Protein AF-X1KVP4-F1 (afdb_monomer_lite)

Radius of gyration: 20.09 Å; chains: 1; bounding box: 43×30×56 Å

pLDDT: mean 90.55, std 10.68, range [44.69, 98.56]

Sequence (109 aa):
MQKILRLPESLQEILESVEGKNLDEKLIQLIRNDLRRRFHLCSERIMEFETKYGMQFEEFVVKWKADKIPNRYSHETERDYMEWESLVGEHEMLLLQLRKLKGKFPSTP

Structure (mmCIF, N/CA/C/O backbone):
data_AF-X1KVP4-F1
#
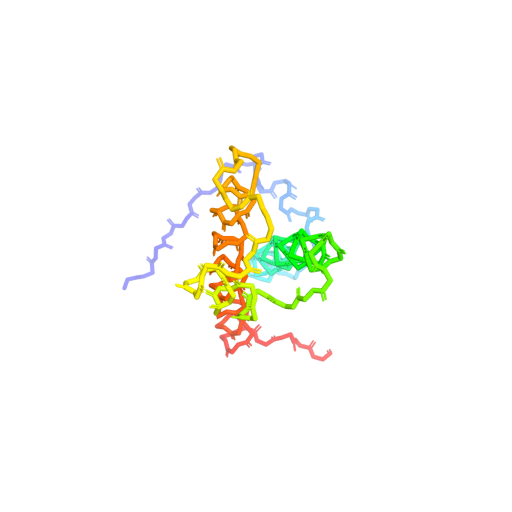_entry.id   AF-X1KVP4-F1
#
loop_
_atom_site.group_PDB
_atom_site.id
_atom_site.type_symbol
_atom_site.label_atom_id
_atom_site.label_alt_id
_atom_site.label_comp_id
_atom_site.label_asym_id
_atom_site.label_entity_id
_atom_site.label_seq_id
_atom_site.pdbx_PDB_ins_code
_atom_site.Cartn_x
_atom_site.Cartn_y
_atom_site.Cartn_z
_atom_site.occupancy
_atom_site.B_iso_or_equiv
_atom_site.auth_seq_id
_atom_site.auth_comp_id
_atom_site.auth_asym_id
_atom_site.auth_atom_id
_atom_site.pdbx_PDB_model_num
ATOM 1 N N . MET A 1 1 ? 2.375 9.923 29.814 1.00 46.66 1 MET A N 1
ATOM 2 C CA . MET A 1 1 ? 1.022 10.524 29.828 1.00 46.66 1 MET A CA 1
ATOM 3 C C . MET A 1 1 ? 0.129 9.748 28.880 1.00 46.66 1 MET A C 1
ATOM 5 O O . MET A 1 1 ? 0.472 9.638 27.710 1.00 46.66 1 MET A O 1
ATOM 9 N N . GLN A 1 2 ? -0.980 9.201 29.373 1.00 63.47 2 GLN A N 1
ATOM 10 C CA . GLN A 1 2 ? -2.034 8.643 28.525 1.00 63.47 2 GLN A CA 1
ATOM 11 C C . GLN A 1 2 ? -2.850 9.815 27.954 1.00 63.47 2 GLN A C 1
ATOM 13 O O . GLN A 1 2 ? -3.185 10.739 28.695 1.00 63.47 2 GLN A O 1
ATOM 18 N N . LYS A 1 3 ? -3.114 9.830 26.643 1.00 79.75 3 LYS A N 1
ATOM 19 C CA . LYS A 1 3 ? -3.984 10.842 26.023 1.00 79.75 3 LYS A CA 1
ATOM 20 C C . LYS A 1 3 ? -5.425 10.343 26.065 1.00 79.75 3 LYS A C 1
ATOM 22 O O . LYS A 1 3 ? -5.696 9.242 25.602 1.00 79.75 3 LYS A O 1
ATOM 27 N N . ILE A 1 4 ? -6.330 11.165 26.589 1.00 82.88 4 ILE A N 1
ATOM 28 C CA . ILE A 1 4 ? -7.771 10.902 26.539 1.00 82.88 4 ILE A CA 1
ATOM 29 C C . ILE A 1 4 ? -8.286 11.397 25.187 1.00 82.88 4 ILE A C 1
ATOM 31 O O . ILE A 1 4 ? -8.196 12.588 24.887 1.00 82.88 4 ILE A O 1
ATOM 35 N N . LEU A 1 5 ? -8.818 10.484 24.379 1.00 80.50 5 LEU A N 1
ATOM 36 C CA . LEU A 1 5 ? -9.532 10.801 23.145 1.00 80.50 5 LEU A CA 1
ATOM 37 C C . LEU A 1 5 ? -11.027 10.870 23.464 1.00 80.50 5 LEU A C 1
ATOM 39 O O . LEU A 1 5 ? -11.605 9.887 23.919 1.00 80.50 5 LEU A O 1
ATOM 43 N N . ARG A 1 6 ? -11.648 12.033 23.249 1.00 86.31 6 ARG A N 1
ATOM 44 C CA . ARG A 1 6 ? -13.107 12.178 23.312 1.00 86.31 6 ARG A CA 1
ATOM 45 C C . ARG A 1 6 ? -13.670 12.040 21.905 1.00 86.31 6 ARG A C 1
ATOM 47 O O . ARG A 1 6 ? -13.247 12.768 21.011 1.00 86.31 6 ARG A O 1
ATOM 54 N N . LEU A 1 7 ? -14.603 11.111 21.729 1.00 86.12 7 LEU A N 1
ATOM 55 C CA . LEU A 1 7 ? -15.273 10.863 20.456 1.00 86.12 7 LEU A CA 1
ATOM 56 C C . LEU A 1 7 ? -16.708 11.406 20.526 1.00 86.12 7 LEU A C 1
ATOM 58 O O . LEU A 1 7 ? -17.360 11.190 21.551 1.00 86.12 7 LEU A O 1
ATOM 62 N N . PRO A 1 8 ? -17.208 12.088 19.478 1.00 93.06 8 PRO A N 1
ATOM 63 C CA . PRO A 1 8 ? -18.622 12.452 19.376 1.00 93.06 8 PRO A CA 1
ATOM 64 C C . PRO A 1 8 ? -19.528 11.218 19.482 1.00 93.06 8 PRO A C 1
ATOM 66 O O . PRO A 1 8 ? -19.132 10.148 19.022 1.00 93.06 8 PRO A O 1
ATOM 69 N N . GLU A 1 9 ? -20.737 11.367 20.031 1.00 91.25 9 GLU A N 1
ATOM 70 C CA . GLU A 1 9 ? -21.711 10.263 20.156 1.00 91.25 9 GLU A CA 1
ATOM 71 C C . GLU A 1 9 ? -21.981 9.578 18.813 1.00 91.25 9 GLU A C 1
ATOM 73 O O . GLU A 1 9 ? -21.877 8.360 18.718 1.00 91.25 9 GLU A O 1
ATOM 78 N N . SER A 1 10 ? -22.164 10.354 17.743 1.00 92.94 10 SER A N 1
ATOM 79 C CA . SER A 1 10 ? -22.372 9.814 16.393 1.00 92.94 10 SER A CA 1
ATOM 80 C C . SER A 1 10 ? -21.235 8.907 15.911 1.00 92.94 10 SER A C 1
ATOM 82 O O . SER A 1 10 ? -21.464 7.954 15.173 1.00 92.94 10 SER A O 1
ATOM 84 N N . LEU A 1 11 ? -19.992 9.166 16.328 1.00 89.69 11 LEU A N 1
ATOM 85 C CA . LEU A 1 11 ? -18.859 8.310 15.981 1.00 89.69 11 LEU A CA 1
ATOM 86 C C . LEU A 1 11 ? -18.808 7.053 16.857 1.00 89.69 11 LEU A C 1
ATOM 88 O O . LEU A 1 11 ? -18.359 6.009 16.388 1.00 89.69 11 LEU A O 1
ATOM 92 N N . GLN A 1 12 ? -19.262 7.144 18.109 1.00 89.00 12 GLN A N 1
ATOM 93 C CA . GLN A 1 12 ? -19.370 5.988 18.999 1.00 89.00 12 GLN A CA 1
ATOM 94 C C . GLN A 1 12 ? -20.394 4.989 18.455 1.00 89.00 12 GLN A C 1
ATOM 96 O O . GLN A 1 12 ? -20.059 3.816 18.331 1.00 89.00 12 GLN A O 1
ATOM 101 N N . GLU A 1 13 ? -21.563 5.466 18.020 1.00 90.69 13 GLU A N 1
ATOM 102 C CA . GLU A 1 13 ? -22.604 4.640 17.390 1.00 90.69 13 GLU A CA 1
ATOM 103 C C . GLU A 1 13 ? -22.074 3.895 16.157 1.00 90.69 13 GLU A C 1
ATOM 105 O O . GLU A 1 13 ? -22.247 2.686 16.016 1.00 90.69 13 GLU A O 1
ATOM 110 N N . ILE A 1 14 ? -21.343 4.585 15.275 1.00 91.38 14 ILE A N 1
ATOM 111 C CA . ILE A 1 14 ? -20.744 3.941 14.097 1.00 91.38 14 ILE A CA 1
ATOM 112 C C . ILE A 1 14 ? -19.721 2.881 14.523 1.00 91.38 14 ILE A C 1
ATOM 114 O O . ILE A 1 14 ? -19.687 1.789 13.951 1.00 91.38 14 ILE A O 1
ATOM 118 N N . LEU A 1 15 ? -18.898 3.166 15.536 1.00 89.44 15 LEU A N 1
ATOM 119 C CA . LEU A 1 15 ? -17.915 2.213 16.051 1.00 89.44 15 LEU A CA 1
ATOM 120 C C . LEU A 1 15 ? -18.565 0.962 16.646 1.00 89.44 15 LEU A C 1
ATOM 122 O O . LEU A 1 15 ? -17.927 -0.090 16.632 1.00 89.44 15 LEU A O 1
ATOM 126 N N . GLU A 1 16 ? -19.809 1.011 17.125 1.00 89.19 16 GLU A N 1
ATOM 127 C CA . GLU A 1 16 ? -20.522 -0.186 17.589 1.00 89.19 16 GLU A CA 1
ATOM 128 C C . GLU A 1 16 ? -20.684 -1.225 16.475 1.00 89.19 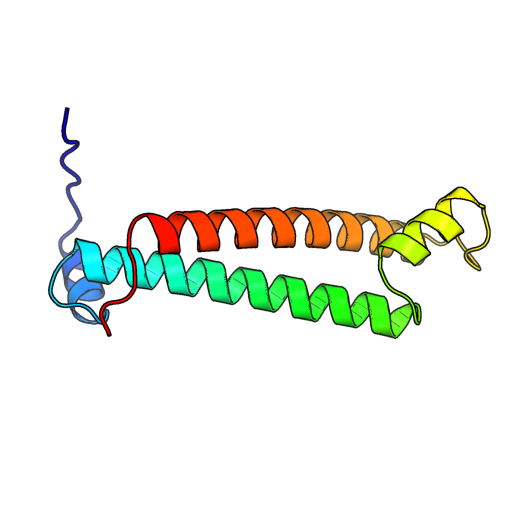16 GLU A C 1
ATOM 130 O O . GLU A 1 16 ? -20.493 -2.412 16.740 1.00 89.19 16 GLU A O 1
ATOM 135 N N . SER A 1 17 ? -20.898 -0.784 15.230 1.00 89.38 17 SER A N 1
ATOM 136 C CA . SER A 1 17 ? -21.034 -1.663 14.055 1.00 89.38 17 SER A CA 1
ATOM 137 C C . SER A 1 17 ? -19.728 -2.333 13.604 1.00 89.38 17 SER A C 1
ATOM 139 O O . SER A 1 17 ? -19.752 -3.298 12.842 1.00 89.38 17 SER A O 1
ATOM 141 N N . VAL A 1 18 ? -18.579 -1.837 14.070 1.00 91.38 18 VAL A N 1
ATOM 142 C CA . VAL A 1 18 ? -17.256 -2.374 13.727 1.00 91.38 18 VAL A CA 1
ATOM 143 C C . VAL A 1 18 ? -16.972 -3.625 14.552 1.00 91.38 18 VAL A C 1
ATOM 145 O O . VAL A 1 18 ? -17.211 -3.653 15.758 1.00 91.38 18 VAL A O 1
ATOM 148 N N . GLU A 1 19 ? -16.412 -4.657 13.931 1.00 88.25 19 GLU A N 1
ATOM 149 C CA . GLU A 1 19 ? -16.037 -5.887 14.627 1.00 88.25 19 GLU A CA 1
ATOM 150 C C . GLU A 1 19 ? -14.933 -5.644 15.684 1.00 88.25 19 GLU A C 1
ATOM 152 O O . GLU A 1 19 ? -13.986 -4.884 15.477 1.00 88.25 19 GLU A O 1
ATOM 157 N N . GLY A 1 20 ? -15.073 -6.277 16.854 1.00 87.94 20 GLY A N 1
ATOM 158 C CA . GLY A 1 20 ? -14.128 -6.179 17.974 1.00 87.94 20 GLY A CA 1
ATOM 159 C C . GLY A 1 20 ? -14.819 -6.068 19.335 1.00 87.94 20 GLY A C 1
ATOM 160 O O . GLY A 1 20 ? -15.911 -5.511 19.449 1.00 87.94 20 GLY A O 1
ATOM 161 N N . LYS A 1 21 ? -14.184 -6.599 20.386 1.00 87.81 21 LYS A N 1
ATOM 162 C CA . LYS A 1 21 ? -14.764 -6.681 21.743 1.00 87.81 21 LYS A CA 1
ATOM 163 C C . LYS A 1 21 ? -14.673 -5.373 22.523 1.00 87.81 21 LYS A C 1
ATOM 165 O O . LYS A 1 21 ? -15.439 -5.146 23.452 1.00 87.81 21 LYS A O 1
ATOM 170 N N . ASN A 1 22 ? -13.705 -4.533 22.181 1.00 89.25 22 ASN A N 1
ATOM 171 C CA . ASN A 1 22 ? -13.444 -3.252 22.827 1.00 89.25 22 ASN A CA 1
ATOM 172 C C . ASN A 1 22 ? -12.967 -2.229 21.786 1.00 89.25 22 ASN A C 1
ATOM 174 O O . ASN A 1 22 ? -12.714 -2.568 20.627 1.00 89.25 22 ASN A O 1
ATOM 178 N N . LEU A 1 23 ? -12.866 -0.965 22.202 1.00 87.25 23 LEU A N 1
ATOM 179 C CA . LEU A 1 23 ? -12.474 0.133 21.320 1.00 87.25 23 LEU A CA 1
ATOM 180 C C . LEU A 1 23 ? -11.094 -0.089 20.686 1.00 87.25 23 LEU A C 1
ATOM 182 O O . LEU A 1 23 ? -10.933 0.164 19.495 1.00 87.25 23 LEU A O 1
ATOM 186 N N . ASP A 1 24 ? -10.125 -0.598 21.448 1.00 89.06 24 ASP A N 1
ATOM 187 C CA . ASP A 1 24 ? -8.775 -0.848 20.937 1.00 89.06 24 ASP A CA 1
ATOM 188 C C . ASP A 1 24 ? -8.801 -1.892 19.816 1.00 89.06 24 ASP A C 1
ATOM 190 O O . ASP A 1 24 ? -8.243 -1.659 18.745 1.00 89.06 24 ASP A O 1
ATOM 194 N N . GLU A 1 25 ? -9.503 -3.011 20.016 1.00 91.44 25 GLU A N 1
ATOM 195 C CA . GLU A 1 25 ? -9.674 -4.048 18.995 1.00 91.44 25 GLU A CA 1
ATOM 196 C C . GLU A 1 25 ? -10.340 -3.499 17.730 1.00 91.44 25 GLU A C 1
ATOM 198 O O . GLU A 1 25 ? -9.814 -3.707 16.634 1.00 91.44 25 GLU A O 1
ATOM 203 N N . LYS A 1 26 ? -11.438 -2.746 17.879 1.00 92.56 26 LYS A N 1
ATOM 204 C CA . LYS A 1 26 ? -12.154 -2.118 16.756 1.00 92.56 26 LYS A CA 1
ATOM 205 C C . LYS A 1 26 ? -11.229 -1.187 15.965 1.00 92.56 26 LYS A C 1
ATOM 207 O O . LYS A 1 26 ? -11.132 -1.287 14.743 1.00 92.56 26 LYS A O 1
ATOM 212 N N . LEU A 1 27 ? -10.484 -0.315 16.649 1.00 92.25 27 LEU A N 1
ATOM 213 C CA . LEU A 1 27 ? -9.549 0.616 16.009 1.00 92.25 27 LEU A CA 1
ATOM 214 C C . LEU A 1 27 ? -8.384 -0.109 15.325 1.00 92.25 27 LEU A C 1
ATOM 216 O O . LEU A 1 27 ? -8.030 0.227 14.195 1.00 92.25 27 LEU A O 1
ATOM 220 N N . ILE A 1 28 ? -7.800 -1.121 15.973 1.00 93.25 28 ILE A N 1
ATOM 221 C CA . ILE A 1 28 ? -6.725 -1.931 15.385 1.00 93.25 28 ILE A CA 1
ATOM 222 C C . ILE A 1 28 ? -7.218 -2.624 14.114 1.00 93.25 28 ILE A C 1
ATOM 224 O O . ILE A 1 28 ? -6.486 -2.649 13.123 1.00 93.25 28 ILE A O 1
ATOM 228 N N . GLN A 1 29 ? -8.435 -3.172 14.117 1.00 92.25 29 GLN A N 1
ATOM 229 C CA . GLN A 1 29 ? -9.019 -3.793 12.931 1.00 92.25 29 GLN A CA 1
ATOM 230 C C . GLN A 1 29 ? -9.244 -2.785 11.801 1.00 92.25 29 GLN A C 1
ATOM 232 O O . GLN A 1 29 ? -8.826 -3.055 10.677 1.00 92.25 29 GLN A O 1
ATOM 237 N N . LEU A 1 30 ? -9.816 -1.611 12.086 1.00 94.25 30 LEU A N 1
ATOM 238 C CA . LEU A 1 30 ? -10.011 -0.558 11.080 1.00 94.25 30 LEU A CA 1
ATOM 239 C C . LEU A 1 30 ? -8.688 -0.124 10.445 1.00 94.25 30 LEU A C 1
ATOM 241 O O . LEU A 1 30 ? -8.571 -0.103 9.220 1.00 94.25 30 LEU A O 1
ATOM 245 N N . ILE A 1 31 ? -7.672 0.153 11.268 1.00 95.44 31 ILE A N 1
ATOM 246 C CA . ILE A 1 31 ? -6.336 0.530 10.790 1.00 95.44 31 ILE A CA 1
ATOM 247 C C . ILE A 1 31 ? -5.738 -0.606 9.954 1.00 95.44 31 ILE A C 1
ATOM 249 O O . ILE A 1 31 ? -5.211 -0.371 8.870 1.00 95.44 31 ILE A O 1
ATOM 253 N N . ARG A 1 32 ? -5.836 -1.856 10.422 1.00 95.31 32 ARG A N 1
ATOM 254 C CA . ARG A 1 32 ? -5.328 -3.024 9.690 1.00 95.31 32 ARG A CA 1
ATOM 255 C C . ARG A 1 32 ? -5.998 -3.168 8.326 1.00 95.31 32 ARG A C 1
ATOM 257 O O . ARG A 1 32 ? -5.310 -3.465 7.352 1.00 95.31 32 ARG A O 1
ATOM 264 N N . ASN A 1 33 ? -7.312 -2.987 8.267 1.00 95.44 33 ASN A N 1
ATOM 265 C CA . ASN A 1 33 ? -8.093 -3.148 7.048 1.00 95.44 33 ASN A CA 1
ATOM 266 C C . ASN A 1 33 ? -7.796 -2.031 6.045 1.00 95.44 33 ASN A C 1
ATOM 268 O O . ASN A 1 33 ? -7.597 -2.333 4.870 1.00 95.44 33 ASN A O 1
ATOM 272 N N . ASP A 1 34 ? -7.670 -0.778 6.494 1.00 97.00 34 ASP A N 1
ATOM 273 C CA . ASP A 1 34 ? -7.257 0.321 5.615 1.00 97.00 34 ASP A CA 1
ATOM 274 C C . ASP A 1 34 ? -5.857 0.087 5.031 1.00 97.00 34 ASP A C 1
ATOM 276 O O . ASP A 1 34 ? -5.682 0.132 3.813 1.00 97.00 34 ASP A O 1
ATOM 280 N N . LEU A 1 35 ? -4.880 -0.260 5.878 1.00 97.94 35 LEU A N 1
ATOM 281 C CA . LEU A 1 35 ? -3.514 -0.536 5.430 1.00 97.94 35 LEU A CA 1
ATOM 282 C C . LEU A 1 35 ? -3.456 -1.705 4.442 1.00 97.94 35 LEU A C 1
ATOM 284 O O . LEU A 1 35 ? -2.753 -1.621 3.440 1.00 97.94 35 LEU A O 1
ATOM 288 N N . ARG A 1 36 ? -4.206 -2.786 4.696 1.00 97.62 36 ARG A N 1
ATOM 289 C CA . ARG A 1 36 ? -4.301 -3.933 3.778 1.00 97.62 36 ARG A CA 1
ATOM 290 C C . ARG A 1 36 ? -4.923 -3.549 2.445 1.00 97.62 36 ARG A C 1
ATOM 292 O O . ARG A 1 36 ? -4.400 -3.949 1.412 1.00 97.62 36 ARG A O 1
ATOM 299 N N . ARG A 1 37 ? -6.014 -2.780 2.467 1.00 98.25 37 ARG A N 1
ATOM 300 C CA . ARG A 1 37 ? -6.686 -2.312 1.252 1.00 98.25 37 ARG A CA 1
ATOM 301 C C . ARG A 1 37 ? -5.741 -1.467 0.407 1.00 98.25 37 ARG A C 1
ATOM 303 O O . ARG A 1 37 ? -5.580 -1.745 -0.771 1.00 98.25 37 ARG A O 1
ATOM 310 N N . ARG A 1 38 ? -5.089 -0.469 1.009 1.00 98.25 38 ARG A N 1
ATOM 311 C CA . ARG A 1 38 ? -4.125 0.388 0.305 1.00 98.25 38 ARG A CA 1
ATOM 312 C C . ARG A 1 38 ? -2.950 -0.415 -0.241 1.00 98.25 38 ARG A C 1
ATOM 314 O O . ARG A 1 38 ? -2.576 -0.226 -1.387 1.00 98.25 38 ARG A O 1
ATOM 321 N N . PHE A 1 39 ? -2.427 -1.353 0.550 1.00 98.44 39 PHE A N 1
ATOM 322 C CA . PHE A 1 39 ? -1.337 -2.225 0.120 1.00 98.44 39 PHE A CA 1
ATOM 323 C C . PHE A 1 39 ? -1.736 -3.036 -1.115 1.00 98.44 39 PHE A C 1
ATOM 325 O O . PHE A 1 39 ? -0.992 -3.062 -2.086 1.00 98.44 39 PHE A O 1
ATOM 332 N N . HIS A 1 40 ? -2.936 -3.624 -1.101 1.00 98.25 40 HIS A N 1
ATOM 333 C CA . HIS A 1 40 ? -3.467 -4.378 -2.231 1.00 98.25 40 HIS A CA 1
ATOM 334 C C . HIS A 1 40 ? -3.627 -3.514 -3.486 1.00 98.25 40 HIS A C 1
ATOM 336 O O . HIS A 1 40 ? -3.145 -3.913 -4.539 1.00 98.25 40 HIS A O 1
ATOM 342 N N . LEU A 1 41 ? -4.199 -2.312 -3.358 1.00 98.06 41 LEU A N 1
ATOM 343 C CA . LEU A 1 41 ? -4.341 -1.370 -4.474 1.00 98.06 41 LEU A CA 1
ATOM 344 C C . LEU A 1 41 ? -2.981 -0.978 -5.075 1.00 98.06 41 LEU A C 1
ATOM 346 O O . LEU A 1 41 ? -2.837 -0.936 -6.294 1.00 98.06 41 LEU A O 1
ATOM 350 N N . CYS A 1 42 ? -1.964 -0.738 -4.237 1.00 98.06 42 CYS A N 1
ATOM 351 C CA . CYS A 1 42 ? -0.602 -0.501 -4.718 1.00 98.06 42 CYS A CA 1
ATOM 352 C C . CYS A 1 42 ? -0.058 -1.719 -5.473 1.00 98.06 42 CYS A C 1
ATOM 354 O O . CYS A 1 42 ? 0.504 -1.556 -6.551 1.00 98.06 42 CYS A O 1
ATOM 356 N N . SER A 1 43 ? -0.232 -2.931 -4.932 1.00 98.19 43 SER A N 1
ATOM 357 C CA . SER A 1 43 ? 0.233 -4.163 -5.581 1.00 98.19 43 SER A CA 1
ATOM 358 C C . SER A 1 43 ? -0.439 -4.397 -6.938 1.00 98.19 43 SER A C 1
ATOM 360 O O . SER A 1 43 ? 0.245 -4.763 -7.890 1.00 98.19 43 SER A O 1
ATOM 362 N N . GLU A 1 44 ? -1.752 -4.173 -7.048 1.00 98.44 44 GLU A N 1
ATOM 363 C CA . GLU A 1 44 ? -2.489 -4.296 -8.314 1.00 98.44 44 GLU A CA 1
ATOM 364 C C . GLU A 1 44 ? -1.971 -3.296 -9.349 1.00 98.44 44 GLU A C 1
ATOM 366 O O . GLU A 1 44 ? -1.629 -3.677 -10.466 1.00 98.44 44 GLU A O 1
ATOM 371 N N . ARG A 1 45 ? -1.812 -2.028 -8.957 1.00 98.25 45 ARG A N 1
ATOM 372 C CA . ARG A 1 45 ? -1.329 -0.985 -9.865 1.00 98.25 45 ARG A CA 1
ATOM 373 C C . A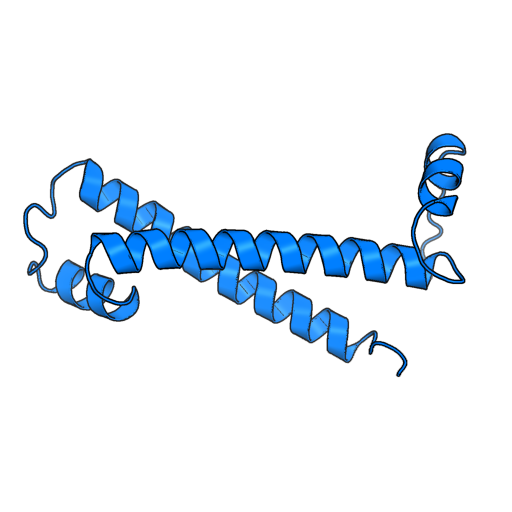RG A 1 45 ? 0.124 -1.201 -10.303 1.00 98.25 45 ARG A C 1
ATOM 375 O O . ARG A 1 45 ? 0.455 -0.956 -11.459 1.00 98.25 45 ARG A O 1
ATOM 382 N N . ILE A 1 46 ? 0.986 -1.704 -9.416 1.00 98.56 46 ILE A N 1
ATOM 383 C CA . ILE A 1 46 ? 2.348 -2.139 -9.770 1.00 98.56 46 ILE A CA 1
ATOM 384 C C . ILE A 1 46 ? 2.290 -3.257 -10.820 1.00 98.56 46 ILE A C 1
ATOM 386 O O . ILE A 1 46 ? 2.971 -3.165 -11.838 1.00 98.56 46 ILE A O 1
ATOM 390 N N . MET A 1 47 ? 1.436 -4.265 -10.622 1.00 98.38 47 MET A N 1
ATOM 391 C CA . MET A 1 47 ? 1.279 -5.383 -11.560 1.00 98.38 47 MET A CA 1
ATOM 392 C C . MET A 1 47 ? 0.784 -4.929 -12.942 1.00 98.38 47 MET A C 1
ATOM 394 O O . MET A 1 47 ? 1.196 -5.487 -13.961 1.00 98.38 47 MET A O 1
ATOM 398 N N . GLU A 1 48 ? -0.071 -3.907 -13.010 1.00 98.31 48 GLU A N 1
ATOM 399 C CA . GLU A 1 48 ? -0.495 -3.308 -14.281 1.00 98.31 48 GLU A CA 1
ATOM 400 C C . GLU A 1 48 ? 0.692 -2.722 -15.057 1.00 98.31 48 GLU A C 1
ATOM 402 O O . GLU A 1 48 ? 0.810 -2.955 -16.263 1.00 98.31 48 GLU A O 1
ATOM 407 N N . PHE A 1 49 ? 1.608 -2.021 -14.380 1.00 97.88 49 PHE A N 1
ATOM 408 C CA . PHE A 1 49 ? 2.830 -1.523 -15.012 1.00 97.88 49 PHE A CA 1
ATOM 409 C C . PHE A 1 49 ? 3.780 -2.653 -15.412 1.00 97.88 49 PHE A C 1
ATOM 411 O O . PHE A 1 49 ? 4.294 -2.649 -16.533 1.00 97.88 49 PHE A O 1
ATOM 418 N N . GLU A 1 50 ? 3.962 -3.656 -14.554 1.00 98.00 50 GLU A N 1
ATOM 419 C CA . GLU A 1 50 ? 4.778 -4.832 -14.875 1.00 98.00 50 GLU A CA 1
ATOM 420 C C . GLU A 1 50 ? 4.256 -5.562 -16.111 1.00 98.00 50 GLU A C 1
ATOM 422 O O . GLU A 1 50 ? 5.029 -5.969 -16.978 1.00 98.00 50 GLU A O 1
ATOM 427 N N . THR A 1 51 ? 2.933 -5.661 -16.235 1.00 97.56 51 THR A N 1
ATOM 428 C CA . THR A 1 51 ? 2.262 -6.238 -17.402 1.00 97.56 51 THR A CA 1
ATOM 429 C C . THR A 1 51 ? 2.449 -5.358 -18.637 1.00 97.56 51 THR A C 1
ATOM 431 O O . THR A 1 51 ? 2.769 -5.871 -19.709 1.00 97.56 51 THR A O 1
ATOM 434 N N . LYS A 1 52 ? 2.294 -4.034 -18.499 1.00 95.62 52 LYS A N 1
ATOM 435 C CA . LYS A 1 52 ? 2.465 -3.064 -19.592 1.00 95.62 52 LYS A CA 1
ATOM 436 C C . LYS A 1 52 ? 3.878 -3.094 -20.176 1.00 95.62 52 LYS A C 1
ATOM 438 O O . LYS A 1 52 ? 4.037 -3.040 -21.394 1.00 95.62 52 LYS A O 1
ATOM 443 N N . TYR A 1 53 ? 4.895 -3.171 -19.321 1.00 94.25 53 TYR A N 1
ATOM 444 C CA . TYR A 1 53 ? 6.301 -3.117 -19.729 1.00 94.25 53 TYR A CA 1
ATOM 445 C C . TYR A 1 53 ? 6.959 -4.493 -19.878 1.00 94.25 53 TYR A C 1
ATOM 447 O O . TYR A 1 53 ? 8.066 -4.581 -20.414 1.00 94.25 53 TYR A O 1
ATOM 455 N N . GLY A 1 54 ? 6.293 -5.562 -19.440 1.00 96.25 54 GLY A N 1
ATOM 456 C CA . GLY A 1 54 ? 6.792 -6.935 -19.509 1.00 96.25 54 GLY A CA 1
ATOM 457 C C . GLY A 1 54 ? 8.019 -7.186 -18.630 1.00 96.25 54 GLY A C 1
ATOM 458 O O . GLY A 1 54 ? 8.858 -8.013 -18.985 1.00 96.25 54 GLY A O 1
ATOM 459 N N . MET A 1 55 ? 8.172 -6.438 -17.536 1.00 96.31 55 MET A N 1
ATOM 460 C CA . MET A 1 55 ? 9.321 -6.520 -16.628 1.00 96.31 55 MET A CA 1
ATOM 461 C C . MET A 1 55 ? 8.978 -5.975 -15.242 1.00 96.31 55 MET A C 1
ATOM 463 O O . MET A 1 55 ? 8.032 -5.208 -15.110 1.00 96.31 55 MET A O 1
A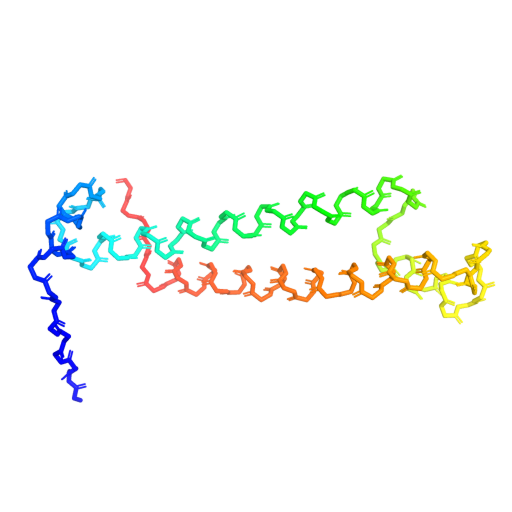TOM 467 N N . GLN A 1 56 ? 9.772 -6.326 -14.230 1.00 97.50 56 GLN A N 1
ATOM 468 C CA . GLN A 1 56 ? 9.652 -5.752 -12.882 1.00 97.50 56 GLN A CA 1
ATOM 469 C C . GLN A 1 56 ? 10.206 -4.321 -12.827 1.00 97.50 56 GLN A C 1
ATOM 471 O O . GLN A 1 56 ? 11.002 -3.915 -13.683 1.00 97.50 56 GLN A O 1
ATOM 476 N N . PHE A 1 57 ? 9.819 -3.561 -11.799 1.00 97.06 57 PHE A N 1
ATOM 477 C CA . PHE A 1 57 ? 10.204 -2.154 -11.649 1.00 97.06 57 PHE A CA 1
ATOM 478 C C . PHE A 1 57 ? 11.724 -1.950 -11.633 1.00 97.06 57 PHE A C 1
ATOM 480 O O . PHE A 1 57 ? 12.251 -1.060 -12.300 1.00 97.06 57 PHE A O 1
ATOM 487 N N . GLU A 1 58 ? 12.461 -2.795 -10.916 1.00 96.38 58 GLU A N 1
ATOM 488 C CA . GLU A 1 58 ? 13.915 -2.687 -10.791 1.00 96.38 58 GLU A CA 1
ATOM 489 C C . GLU A 1 58 ? 14.602 -2.861 -12.150 1.00 96.38 58 GLU A C 1
ATOM 491 O O . GLU A 1 58 ? 15.545 -2.136 -12.483 1.00 96.38 58 GLU A O 1
ATOM 496 N N . GLU A 1 59 ? 14.100 -3.788 -12.969 1.00 96.38 59 GLU A N 1
ATOM 497 C CA . GLU A 1 59 ? 14.584 -3.991 -14.332 1.00 96.38 59 GLU A CA 1
ATOM 498 C C . GLU A 1 59 ? 14.261 -2.783 -15.219 1.00 96.38 59 GLU A C 1
ATOM 500 O O . GLU A 1 59 ? 15.126 -2.320 -15.976 1.00 96.38 59 GLU A O 1
ATOM 505 N N . PHE A 1 60 ? 13.050 -2.232 -15.084 1.00 95.12 60 PHE A N 1
ATOM 506 C CA . PHE A 1 60 ? 12.644 -1.013 -15.776 1.00 95.12 60 PHE A CA 1
ATOM 507 C C . PHE A 1 60 ? 13.584 0.152 -15.444 1.00 95.12 60 PHE A C 1
ATOM 509 O O . PHE A 1 60 ? 14.092 0.800 -16.359 1.00 95.12 60 PHE A O 1
ATOM 516 N N . VAL A 1 61 ? 13.914 0.376 -14.168 1.00 94.31 61 VAL A N 1
ATOM 517 C CA . VAL A 1 61 ? 14.836 1.441 -13.726 1.00 94.31 61 VAL A CA 1
ATOM 518 C C . VAL A 1 61 ? 16.238 1.267 -14.317 1.00 94.31 61 VAL A C 1
ATOM 520 O O . VAL A 1 61 ? 16.861 2.247 -14.742 1.00 94.31 61 VAL A O 1
ATOM 523 N N . VAL A 1 62 ? 16.754 0.035 -14.375 1.00 95.38 62 VAL A N 1
ATOM 524 C CA . VAL A 1 62 ? 18.063 -0.253 -14.987 1.00 95.38 62 VAL A CA 1
ATOM 525 C C . VAL A 1 62 ? 18.045 0.069 -16.482 1.00 95.38 62 VAL A C 1
ATOM 527 O O . VAL A 1 62 ? 18.937 0.767 -16.973 1.00 95.38 62 VAL A O 1
ATOM 530 N N . LYS A 1 63 ? 17.022 -0.392 -17.212 1.00 92.56 63 LYS A N 1
ATOM 531 C CA . LYS A 1 63 ? 16.868 -0.116 -18.649 1.00 92.56 63 LYS A CA 1
ATOM 532 C C . LYS A 1 63 ? 16.626 1.366 -18.928 1.00 9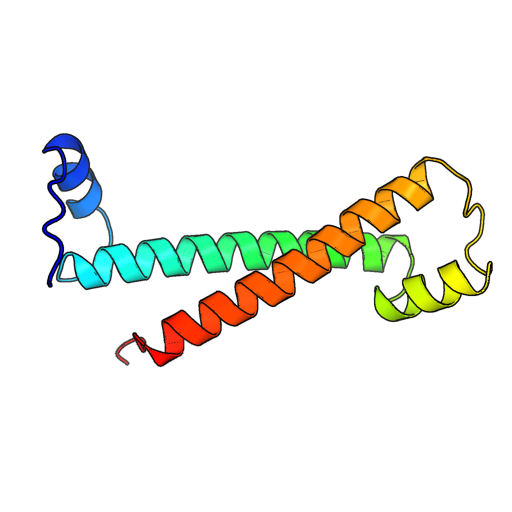2.56 63 LYS A C 1
ATOM 534 O O . LYS A 1 63 ? 17.180 1.884 -19.895 1.00 92.56 63 LYS A O 1
ATOM 539 N N . TRP A 1 64 ? 15.866 2.049 -18.074 1.00 88.88 64 TRP A N 1
ATOM 540 C CA . TRP A 1 64 ? 15.630 3.489 -18.133 1.00 88.88 64 TRP A CA 1
ATOM 541 C C . TRP A 1 64 ? 16.954 4.242 -18.043 1.00 88.88 64 TRP A C 1
ATOM 543 O O . TRP A 1 64 ? 17.305 4.980 -18.955 1.00 88.88 64 TRP A O 1
ATOM 553 N N . LYS A 1 65 ? 17.757 3.994 -17.002 1.00 88.81 65 LYS A N 1
ATOM 554 C CA . LYS A 1 65 ? 19.066 4.647 -16.818 1.00 88.81 65 LYS A CA 1
ATOM 555 C C . LYS A 1 65 ? 20.057 4.346 -17.946 1.00 88.81 65 LYS A C 1
ATOM 557 O O . LYS A 1 65 ? 20.869 5.206 -18.270 1.00 88.81 65 LYS A O 1
ATOM 562 N N . ALA A 1 66 ? 19.977 3.157 -18.543 1.00 90.25 66 ALA A N 1
ATOM 563 C CA . ALA A 1 66 ? 20.819 2.738 -19.662 1.00 90.25 66 ALA A CA 1
ATOM 564 C C . ALA A 1 66 ? 20.325 3.215 -21.043 1.00 90.25 66 ALA A C 1
ATOM 566 O O . ALA A 1 66 ? 20.921 2.829 -22.046 1.00 90.25 66 ALA A O 1
ATOM 567 N N . ASP A 1 67 ? 19.243 3.996 -21.098 1.00 84.69 67 ASP A N 1
ATOM 568 C CA . ASP A 1 67 ? 18.609 4.479 -22.331 1.00 84.69 67 ASP A CA 1
ATOM 569 C C . ASP A 1 67 ? 18.143 3.358 -23.281 1.00 84.69 67 ASP A C 1
ATOM 571 O O . ASP A 1 67 ? 18.183 3.463 -24.503 1.00 84.69 67 ASP A O 1
ATOM 575 N N . LYS A 1 68 ? 17.697 2.238 -22.697 1.00 86.38 68 LYS A N 1
ATOM 576 C CA . LYS A 1 68 ? 17.241 1.029 -23.408 1.00 86.38 68 LYS A CA 1
ATOM 577 C C . LYS A 1 68 ? 15.721 0.868 -23.433 1.00 86.38 68 LYS A C 1
ATOM 579 O O . LYS A 1 68 ? 15.232 -0.157 -23.904 1.00 86.38 68 LYS A O 1
ATOM 584 N N . ILE A 1 69 ? 14.976 1.838 -22.903 1.00 81.31 69 ILE A N 1
ATOM 585 C CA . ILE A 1 69 ? 13.512 1.853 -22.971 1.00 81.31 69 ILE A CA 1
ATOM 586 C C . ILE A 1 69 ? 13.092 2.491 -24.304 1.00 81.31 69 ILE A C 1
ATOM 588 O O . ILE A 1 69 ? 13.438 3.649 -24.551 1.00 81.31 69 ILE A O 1
ATOM 592 N N . PRO A 1 70 ? 12.352 1.777 -25.171 1.00 72.12 70 PRO A N 1
ATOM 593 C CA . PRO A 1 70 ? 11.810 2.364 -26.393 1.00 72.12 70 PRO A CA 1
ATOM 594 C C . PRO A 1 70 ? 10.930 3.578 -26.068 1.00 72.12 70 PRO A C 1
ATOM 596 O O . PRO A 1 70 ? 10.133 3.529 -25.134 1.00 72.12 70 PRO A O 1
ATOM 599 N N . ASN A 1 71 ? 11.048 4.665 -26.838 1.00 68.19 71 ASN A N 1
ATOM 600 C CA . ASN A 1 71 ? 10.246 5.886 -26.659 1.00 68.19 71 ASN A CA 1
ATOM 601 C C . ASN A 1 71 ? 10.298 6.467 -25.231 1.00 68.19 71 ASN A C 1
ATOM 603 O O . ASN A 1 71 ? 9.298 6.971 -24.716 1.00 68.19 71 ASN A O 1
ATOM 607 N N . ARG A 1 72 ? 11.472 6.399 -24.591 1.00 60.62 72 ARG A N 1
ATOM 608 C CA . ARG A 1 72 ? 11.722 6.889 -23.228 1.00 60.62 72 ARG A CA 1
ATOM 609 C C . ARG A 1 72 ? 11.223 8.316 -22.980 1.00 60.62 72 ARG A C 1
ATOM 611 O O . ARG A 1 72 ? 10.627 8.567 -21.944 1.00 60.62 72 ARG A O 1
ATOM 618 N N . TYR A 1 73 ? 11.426 9.210 -23.947 1.00 61.88 73 TYR A N 1
ATOM 619 C CA . TYR A 1 73 ? 11.021 10.621 -23.883 1.00 61.88 73 TYR A CA 1
ATOM 620 C C . TYR A 1 73 ? 9.568 10.869 -24.299 1.00 61.88 73 TYR A C 1
ATOM 622 O O . TYR A 1 73 ? 9.176 12.005 -24.567 1.00 61.88 73 TYR A O 1
ATOM 630 N N . SER A 1 74 ? 8.752 9.820 -24.416 1.00 79.25 74 SER A N 1
ATOM 631 C CA . SER A 1 74 ? 7.317 10.038 -24.506 1.00 79.25 74 SER A CA 1
ATOM 632 C C . SER A 1 74 ? 6.814 10.514 -23.143 1.00 79.25 74 SER A C 1
ATOM 634 O O . SER A 1 74 ? 7.163 9.956 -22.101 1.00 79.25 74 SER A O 1
ATOM 636 N N . HIS A 1 75 ? 5.946 11.526 -23.151 1.00 79.25 75 HIS A N 1
ATOM 637 C CA . HIS A 1 75 ? 5.283 11.997 -21.934 1.00 79.25 75 HIS A CA 1
ATOM 638 C C . HIS A 1 75 ? 4.532 10.881 -21.188 1.00 79.25 75 HIS A C 1
ATOM 640 O O . HIS A 1 75 ? 4.240 11.029 -20.008 1.00 79.25 75 HIS A O 1
ATOM 646 N N . GLU A 1 76 ? 4.170 9.791 -21.867 1.00 88.88 76 GLU A N 1
ATOM 647 C CA . GLU A 1 76 ? 3.536 8.628 -21.254 1.00 88.88 76 GLU A CA 1
ATOM 648 C C . GLU A 1 76 ? 4.533 7.818 -20.423 1.00 88.88 76 GLU A C 1
ATOM 650 O O . GLU A 1 76 ? 4.311 7.649 -19.229 1.00 88.88 76 GLU A O 1
ATOM 655 N N . THR A 1 77 ? 5.662 7.408 -21.009 1.00 88.38 77 THR A N 1
ATOM 656 C CA . THR A 1 77 ? 6.668 6.593 -20.311 1.00 88.38 77 THR A CA 1
ATOM 657 C C . THR A 1 77 ? 7.253 7.311 -19.091 1.00 88.38 77 THR A C 1
ATOM 659 O O . THR A 1 77 ? 7.494 6.683 -18.063 1.00 88.38 77 THR A O 1
ATOM 662 N N . GLU A 1 78 ? 7.459 8.629 -19.173 1.00 90.62 78 GLU A N 1
ATOM 663 C CA . GLU A 1 78 ? 7.910 9.431 -18.028 1.00 90.62 78 GLU A CA 1
ATOM 664 C C . GLU A 1 78 ? 6.876 9.466 -16.895 1.00 90.62 78 GLU A C 1
ATOM 666 O O . GLU A 1 78 ? 7.240 9.320 -15.728 1.00 90.62 78 GLU A O 1
ATOM 671 N N . ARG A 1 79 ? 5.588 9.644 -17.221 1.00 93.12 79 ARG A N 1
ATOM 672 C CA . ARG A 1 79 ? 4.509 9.632 -16.221 1.00 93.12 79 ARG A CA 1
ATOM 673 C C . ARG A 1 79 ? 4.367 8.271 -15.563 1.00 93.12 79 ARG A C 1
ATOM 675 O O . ARG A 1 79 ? 4.266 8.215 -14.343 1.00 93.12 79 ARG A O 1
ATOM 682 N N . ASP A 1 80 ? 4.409 7.211 -16.359 1.00 95.44 80 ASP A N 1
ATOM 683 C CA . ASP A 1 80 ? 4.321 5.846 -15.856 1.00 95.44 80 ASP A CA 1
ATOM 684 C C . ASP A 1 80 ? 5.490 5.533 -14.921 1.00 95.44 80 ASP A C 1
ATOM 686 O O . ASP A 1 80 ? 5.276 4.986 -13.846 1.00 95.44 80 ASP A O 1
ATOM 690 N N . TYR A 1 81 ? 6.716 5.950 -15.267 1.00 94.69 81 TYR A N 1
ATOM 691 C CA . TYR A 1 81 ? 7.866 5.801 -14.374 1.00 94.69 81 TYR A CA 1
ATOM 692 C C . TYR A 1 81 ? 7.650 6.518 -13.033 1.00 94.69 81 TYR A C 1
ATOM 694 O O . TYR A 1 81 ? 7.848 5.912 -11.981 1.00 94.69 81 TYR A O 1
ATOM 702 N N . MET A 1 82 ? 7.223 7.785 -13.062 1.00 95.38 82 MET A N 1
ATOM 703 C CA . MET A 1 82 ? 6.999 8.574 -11.844 1.00 95.38 82 MET A CA 1
ATOM 704 C C . MET A 1 82 ? 5.892 7.981 -10.961 1.00 95.38 82 MET A C 1
ATOM 706 O O . MET A 1 82 ? 6.046 7.905 -9.741 1.00 95.38 82 MET A O 1
ATOM 710 N N . GLU A 1 83 ? 4.781 7.551 -11.564 1.00 97.69 83 GLU A N 1
ATOM 711 C CA . GLU A 1 83 ? 3.682 6.912 -10.837 1.00 97.69 83 GLU A CA 1
ATOM 712 C C . GLU A 1 83 ? 4.137 5.583 -10.226 1.00 97.69 83 GLU A C 1
ATOM 714 O O . GLU A 1 83 ? 3.927 5.336 -9.037 1.00 97.69 83 GLU A O 1
ATOM 719 N N . TRP A 1 84 ? 4.811 4.750 -11.017 1.00 98.12 84 TRP A N 1
ATOM 720 C CA . TRP A 1 84 ? 5.279 3.444 -10.579 1.00 98.12 84 TRP A CA 1
ATOM 721 C C . TRP A 1 84 ? 6.308 3.549 -9.444 1.00 98.12 84 TRP A C 1
ATOM 723 O O . TRP A 1 84 ? 6.184 2.846 -8.441 1.00 98.12 84 TRP A O 1
ATOM 733 N N . GLU A 1 85 ? 7.256 4.486 -9.529 1.00 98.06 85 GLU A N 1
ATOM 734 C CA . GLU A 1 85 ? 8.227 4.750 -8.459 1.00 98.06 85 GLU A CA 1
ATOM 735 C C . GLU A 1 85 ? 7.538 5.145 -7.145 1.00 98.06 85 GLU A C 1
ATOM 737 O O . GLU A 1 85 ? 7.860 4.610 -6.079 1.00 98.06 85 GLU A O 1
ATOM 742 N N . SER A 1 86 ? 6.534 6.025 -7.219 1.00 98.19 86 SER A N 1
ATOM 743 C CA . SER A 1 86 ? 5.736 6.415 -6.053 1.00 98.19 86 SER A CA 1
ATOM 744 C C . SER A 1 86 ? 4.996 5.223 -5.438 1.00 98.19 86 SER A C 1
ATOM 746 O O . SER A 1 86 ? 4.956 5.088 -4.213 1.00 98.19 86 SER A O 1
ATOM 748 N N . LEU A 1 87 ? 4.420 4.346 -6.264 1.00 98.50 87 LEU A N 1
ATOM 749 C CA . LEU A 1 87 ? 3.677 3.171 -5.801 1.00 98.50 87 LEU A CA 1
ATOM 750 C C . LEU A 1 87 ? 4.572 2.145 -5.112 1.00 98.50 87 LEU A C 1
ATOM 752 O O . LEU A 1 87 ? 4.176 1.602 -4.082 1.00 98.50 87 LEU A O 1
ATOM 756 N N . VAL A 1 88 ? 5.772 1.894 -5.641 1.00 98.25 88 VAL A N 1
ATOM 757 C CA . VAL A 1 88 ? 6.747 0.990 -5.010 1.00 98.25 88 VAL A CA 1
ATOM 758 C C . VAL A 1 88 ? 7.147 1.525 -3.634 1.00 98.25 88 VAL A C 1
ATOM 760 O O . VAL A 1 88 ? 7.097 0.785 -2.648 1.00 98.25 88 VAL A O 1
ATOM 763 N N . GLY A 1 89 ? 7.430 2.828 -3.528 1.00 98.19 89 GLY A N 1
ATOM 764 C CA . GLY A 1 89 ? 7.722 3.467 -2.243 1.00 98.19 89 GLY A CA 1
ATOM 765 C C . GLY A 1 89 ? 6.555 3.396 -1.247 1.00 98.19 89 GLY A C 1
ATOM 766 O O . GLY A 1 89 ? 6.753 3.081 -0.068 1.00 98.19 89 GLY A O 1
ATOM 767 N N . GLU A 1 90 ? 5.321 3.643 -1.700 1.00 98.44 90 GLU A N 1
ATOM 768 C CA . GLU A 1 90 ? 4.132 3.515 -0.848 1.00 98.44 90 GLU A CA 1
ATOM 769 C C . GLU A 1 90 ? 3.909 2.062 -0.398 1.00 98.44 90 GLU A C 1
ATOM 771 O O . GLU A 1 90 ? 3.651 1.815 0.783 1.00 98.44 90 GLU A O 1
ATOM 776 N N . HIS A 1 91 ? 4.071 1.095 -1.300 1.00 98.44 91 HIS A N 1
ATOM 777 C CA . HIS A 1 91 ? 3.926 -0.330 -1.018 1.00 98.44 91 HIS A CA 1
ATOM 778 C C . HIS A 1 91 ? 4.895 -0.804 0.078 1.00 98.44 91 HIS A C 1
ATOM 780 O O . HIS A 1 91 ? 4.482 -1.478 1.030 1.00 98.44 91 HIS A O 1
ATOM 786 N N . GLU A 1 92 ? 6.170 -0.406 0.008 1.00 98.25 92 GLU A N 1
ATOM 787 C CA . GLU A 1 92 ? 7.164 -0.703 1.046 1.00 98.25 92 GLU A CA 1
ATOM 788 C C . GLU A 1 92 ? 6.790 -0.086 2.399 1.00 98.25 92 GLU A C 1
ATOM 790 O O . GLU A 1 92 ? 6.831 -0.754 3.441 1.00 98.25 92 GLU A O 1
ATOM 795 N N . MET A 1 93 ? 6.374 1.181 2.393 1.00 98.44 93 MET A N 1
ATOM 796 C CA . MET A 1 93 ? 5.958 1.894 3.597 1.00 98.44 93 MET A CA 1
ATOM 797 C C . MET A 1 93 ? 4.746 1.221 4.261 1.00 98.44 93 MET A C 1
ATOM 799 O O . MET A 1 93 ? 4.759 0.972 5.473 1.00 98.44 93 MET A O 1
ATOM 803 N N . LEU A 1 94 ? 3.732 0.849 3.476 1.00 98.44 94 LEU A N 1
ATOM 804 C CA . LEU A 1 94 ? 2.541 0.142 3.950 1.00 98.44 94 LEU A CA 1
ATOM 805 C C . LEU A 1 94 ? 2.887 -1.234 4.529 1.00 98.44 94 LEU A C 1
ATOM 807 O O . LEU A 1 94 ? 2.387 -1.598 5.599 1.00 98.44 94 LEU A O 1
ATOM 811 N N . LEU A 1 95 ? 3.795 -1.978 3.892 1.00 97.81 95 LEU A N 1
ATOM 812 C CA . LEU A 1 95 ? 4.272 -3.262 4.404 1.00 97.81 95 LEU A CA 1
ATOM 813 C C . LEU A 1 95 ? 4.954 -3.112 5.771 1.00 97.81 95 LEU A C 1
ATOM 815 O O . LEU A 1 95 ? 4.713 -3.910 6.684 1.00 97.81 95 LEU A O 1
ATOM 819 N N . LEU A 1 96 ? 5.783 -2.079 5.944 1.00 98.06 96 LEU A N 1
ATOM 820 C CA . LEU A 1 96 ? 6.420 -1.773 7.226 1.00 98.06 96 LEU A 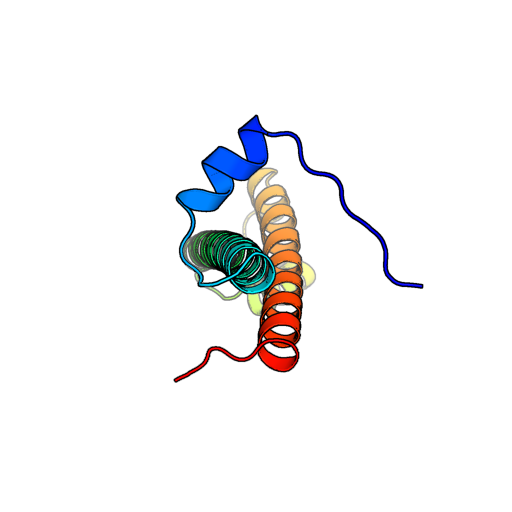CA 1
ATOM 821 C C . LEU A 1 96 ? 5.386 -1.416 8.302 1.00 98.06 96 LEU A C 1
ATOM 823 O O . LEU A 1 96 ? 5.488 -1.895 9.437 1.00 98.06 96 LEU A O 1
ATOM 827 N N . GLN A 1 97 ? 4.365 -0.628 7.958 1.00 97.69 97 GLN A N 1
ATOM 828 C CA . GLN A 1 97 ? 3.278 -0.294 8.880 1.00 97.69 97 GLN A CA 1
ATOM 829 C C . GLN A 1 97 ? 2.468 -1.531 9.285 1.00 97.69 97 GLN A C 1
ATOM 831 O O . GLN A 1 97 ? 2.214 -1.726 10.477 1.00 97.69 97 GLN A O 1
ATOM 836 N N . LEU A 1 98 ? 2.140 -2.414 8.338 1.00 96.81 98 LEU A N 1
ATOM 837 C CA . LEU A 1 98 ? 1.461 -3.685 8.606 1.00 96.81 98 LEU A CA 1
ATOM 838 C C . LEU A 1 98 ? 2.287 -4.595 9.523 1.00 96.81 98 LEU A C 1
ATOM 840 O O . LEU A 1 98 ? 1.751 -5.154 10.484 1.00 96.81 98 LEU A O 1
ATOM 844 N N . ARG A 1 99 ? 3.600 -4.713 9.284 1.00 96.38 99 ARG A N 1
ATOM 845 C CA . ARG A 1 99 ? 4.519 -5.477 10.148 1.00 96.38 99 ARG A CA 1
ATOM 846 C C . ARG A 1 99 ? 4.577 -4.898 11.559 1.00 96.38 99 ARG A C 1
ATOM 848 O O . ARG A 1 99 ? 4.473 -5.645 12.530 1.00 96.38 99 ARG A O 1
ATOM 855 N N . LYS A 1 100 ? 4.681 -3.571 11.681 1.00 96.25 100 LYS A N 1
ATOM 856 C CA . LYS A 1 100 ? 4.670 -2.866 12.971 1.00 96.25 100 LYS A CA 1
ATOM 857 C C . LYS A 1 100 ? 3.360 -3.095 13.723 1.00 96.25 100 LYS A C 1
ATOM 859 O O . LYS A 1 100 ? 3.394 -3.344 14.926 1.00 96.25 100 LYS A O 1
ATOM 864 N N . LEU A 1 101 ? 2.223 -3.038 13.028 1.00 94.75 101 LEU A N 1
ATOM 865 C CA . LEU A 1 101 ? 0.913 -3.292 13.623 1.00 94.75 101 LEU A CA 1
ATOM 866 C C . LEU A 1 101 ? 0.799 -4.744 14.101 1.00 94.75 101 LEU A C 1
ATOM 868 O O . LEU A 1 101 ? 0.409 -4.964 15.241 1.00 94.75 101 LEU A O 1
ATOM 872 N N . LYS A 1 102 ? 1.216 -5.721 13.284 1.00 93.12 102 LYS A N 1
ATOM 873 C CA . LYS A 1 102 ? 1.228 -7.149 13.650 1.00 93.12 102 LYS A CA 1
ATOM 874 C C . LYS A 1 102 ? 2.130 -7.439 14.853 1.00 93.12 102 LYS A C 1
ATOM 876 O O . LYS A 1 102 ? 1.751 -8.228 15.708 1.00 93.12 102 LYS A O 1
ATOM 881 N N . GLY A 1 103 ? 3.306 -6.813 14.922 1.00 93.31 103 GLY A N 1
ATOM 882 C CA . GLY A 1 103 ? 4.245 -7.006 16.031 1.00 93.31 103 GLY A CA 1
ATOM 883 C C . GLY A 1 103 ? 3.757 -6.412 17.355 1.00 93.31 103 GLY A C 1
ATOM 884 O O . GLY A 1 103 ? 4.020 -6.979 18.408 1.00 93.31 103 GLY A O 1
ATOM 885 N N . LYS A 1 104 ? 3.034 -5.285 17.311 1.00 92.25 104 LYS A N 1
ATOM 886 C CA . LYS A 1 104 ? 2.470 -4.643 18.511 1.00 92.25 104 LYS A CA 1
ATOM 887 C C . LYS A 1 104 ? 1.129 -5.232 18.944 1.00 92.25 104 LYS A C 1
ATOM 889 O O . LYS A 1 104 ? 0.842 -5.266 20.133 1.00 92.25 104 LYS A O 1
ATOM 894 N N . PHE A 1 105 ? 0.321 -5.660 17.979 1.00 89.44 105 PHE A N 1
ATOM 895 C CA . PHE A 1 105 ? -1.044 -6.140 18.175 1.00 89.44 105 PHE A CA 1
ATOM 896 C C . PHE A 1 105 ? -1.267 -7.402 17.330 1.00 89.44 105 PHE A C 1
ATOM 898 O O . PHE A 1 105 ? -1.869 -7.335 16.244 1.00 89.44 105 PHE A O 1
ATOM 905 N N . PRO A 1 106 ? -0.736 -8.551 17.781 1.00 81.44 106 PRO A N 1
ATOM 906 C CA . PRO A 1 106 ? -0.946 -9.816 17.097 1.00 81.44 106 PRO A CA 1
ATOM 907 C C . PRO A 1 106 ? -2.440 -10.146 17.070 1.00 81.44 106 PRO A C 1
ATOM 909 O O . PRO A 1 106 ? -3.164 -9.898 18.032 1.00 81.44 106 PRO A O 1
ATOM 912 N N . SER A 1 107 ? -2.919 -10.687 15.952 1.00 67.94 107 SER A N 1
ATOM 913 C CA . SER A 1 107 ? -4.252 -11.284 15.902 1.00 67.94 107 SER A CA 1
ATOM 914 C C . SER A 1 107 ? -4.286 -12.474 16.861 1.00 67.94 107 SER A C 1
ATOM 916 O O . SER A 1 107 ? -3.427 -13.352 16.770 1.00 67.94 107 SER A O 1
ATOM 918 N N . THR A 1 108 ? -5.245 -12.473 17.786 1.00 55.91 108 THR A N 1
ATOM 919 C CA . THR A 1 108 ? -5.582 -13.637 18.609 1.00 55.91 108 THR A CA 1
ATOM 920 C C . THR A 1 108 ? -5.936 -14.808 17.678 1.00 55.91 108 THR A C 1
ATOM 922 O O . THR A 1 108 ? -6.559 -14.541 16.645 1.00 55.91 108 THR A O 1
ATOM 925 N N . PRO A 1 109 ? -5.505 -16.049 17.977 1.00 44.69 109 PRO A N 1
ATOM 926 C CA . PRO A 1 109 ? -5.873 -17.231 17.196 1.00 44.69 109 PRO A CA 1
ATOM 927 C C . PRO A 1 109 ? -7.386 -17.426 17.094 1.00 44.69 109 PRO A C 1
ATOM 929 O O . PRO A 1 109 ? -8.084 -17.091 18.081 1.00 44.69 109 PRO A O 1
#

Secondary structure (DSSP, 8-state):
-PPPPP--HHHHHHHHTSSSSSHHHHHHHHHHHHHHHHHHHHHHHHHHHHHHHTS-HHHHHHHHHTT-STTTTSHHHHHHHHHHHHHHHHHHHHHHHHHHHHHHSPPP-

Foldseek 3Di:
DDDDDDDPPVVVVVLVPADDDDPVRSVLVVVLVVLVVLLVVLVVLQVVLCVVQVHHLVVVVVCLVVVNDPPCVDPVNVVSNVVNVVSVVSNVVSVVVNVVSCVVPPDDD

Organism: NCBI:txid412755